Protein AF-A0A7S2XVC6-F1 (afdb_monomer)

Foldseek 3Di:
DVVCVPPDPDDDDDDDDPDPDPDVQQDWDADPNDTDRDGDDDDDCVVPVPVVVVCVVVVPDDDDDDPKDKDAPPNNPAIAIPVGRCPPVVLVVDPVSVVVVVD

Structure (mmCIF, N/CA/C/O backbone):
data_AF-A0A7S2XVC6-F1
#
_entry.id   AF-A0A7S2XVC6-F1
#
loop_
_atom_site.group_PDB
_atom_site.id
_atom_site.type_symbol
_atom_site.label_atom_id
_atom_site.label_alt_id
_atom_site.label_comp_id
_atom_site.label_asym_id
_atom_site.label_entity_id
_atom_site.label_seq_id
_atom_site.pdbx_PDB_ins_code
_atom_site.Cartn_x
_atom_site.Cartn_y
_atom_site.Cartn_z
_atom_site.occupancy
_atom_site.B_iso_or_equiv
_atom_site.auth_seq_id
_atom_site.auth_comp_id
_atom_site.auth_asym_id
_atom_site.auth_atom_id
_atom_site.pdbx_PDB_model_num
ATOM 1 N N . TRP A 1 1 ? -10.426 3.515 19.518 1.00 85.44 1 TRP A N 1
ATOM 2 C CA . TRP A 1 1 ? -9.966 2.177 19.942 1.00 85.44 1 TRP A CA 1
ATOM 3 C C . TRP A 1 1 ? -9.136 2.220 21.222 1.00 85.44 1 TRP A C 1
ATOM 5 O O . TRP A 1 1 ? -9.612 1.701 22.219 1.00 85.44 1 TRP A O 1
ATOM 15 N N . HIS A 1 2 ? -7.979 2.898 21.262 1.00 88.62 2 HIS A N 1
ATOM 16 C CA . HIS A 1 2 ? -7.185 3.008 22.502 1.00 88.62 2 HIS A CA 1
ATOM 17 C C . HIS A 1 2 ? -7.967 3.605 23.684 1.00 88.62 2 HIS A C 1
ATOM 19 O O . HIS A 1 2 ? -7.916 3.046 24.770 1.00 88.62 2 HIS A O 1
ATOM 25 N N . LEU A 1 3 ? -8.758 4.666 23.467 1.00 89.06 3 LEU A N 1
ATOM 26 C CA . LEU A 1 3 ? -9.615 5.245 24.516 1.00 89.06 3 LEU A CA 1
ATOM 27 C C . LEU A 1 3 ? -10.646 4.251 25.066 1.00 89.06 3 LEU A C 1
ATOM 29 O O . LEU A 1 3 ? -10.851 4.198 26.267 1.00 89.06 3 LEU A O 1
ATOM 33 N N . ALA A 1 4 ? -11.233 3.415 24.204 1.00 87.00 4 ALA A N 1
ATOM 34 C CA . ALA A 1 4 ? -12.178 2.380 24.626 1.00 87.00 4 ALA A CA 1
ATOM 35 C C . ALA A 1 4 ? -11.505 1.256 25.439 1.00 87.00 4 ALA A C 1
ATOM 37 O O . ALA A 1 4 ? -12.183 0.506 26.131 1.00 87.00 4 ALA A O 1
ATOM 38 N N . ARG A 1 5 ? -10.176 1.118 25.334 1.00 83.44 5 ARG A N 1
ATOM 39 C CA . ARG A 1 5 ? -9.376 0.100 26.030 1.00 83.44 5 ARG A CA 1
ATOM 40 C C . ARG A 1 5 ? -8.611 0.636 27.236 1.00 83.44 5 ARG A C 1
ATOM 42 O O . ARG A 1 5 ? -8.092 -0.160 28.015 1.00 83.44 5 ARG A O 1
ATOM 49 N N . ALA A 1 6 ? -8.500 1.952 27.386 1.00 80.81 6 ALA A N 1
ATOM 50 C CA . ALA A 1 6 ? -7.888 2.564 28.550 1.00 80.81 6 ALA A CA 1
ATOM 51 C C . ALA A 1 6 ? -8.813 2.305 29.747 1.00 80.81 6 ALA A C 1
ATOM 53 O O . ALA A 1 6 ? -9.844 2.951 29.878 1.00 80.81 6 ALA A O 1
ATOM 54 N N . GLY A 1 7 ? -8.474 1.316 30.580 1.00 64.06 7 GLY A N 1
ATOM 55 C CA . GLY A 1 7 ? -9.278 0.831 31.714 1.00 64.06 7 GLY A C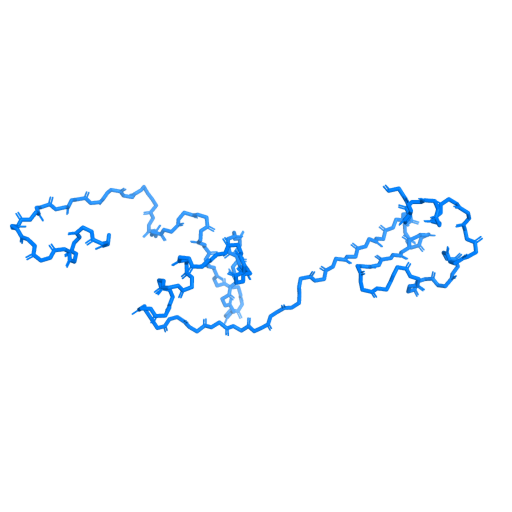A 1
ATOM 56 C C . GLY A 1 7 ? -9.414 1.805 32.894 1.00 64.06 7 GLY A C 1
ATOM 57 O O . GLY A 1 7 ? -9.327 1.375 34.041 1.00 64.06 7 GLY A O 1
ATOM 58 N N . GLY A 1 8 ? -9.555 3.103 32.619 1.00 72.88 8 GLY A N 1
ATOM 59 C CA . GL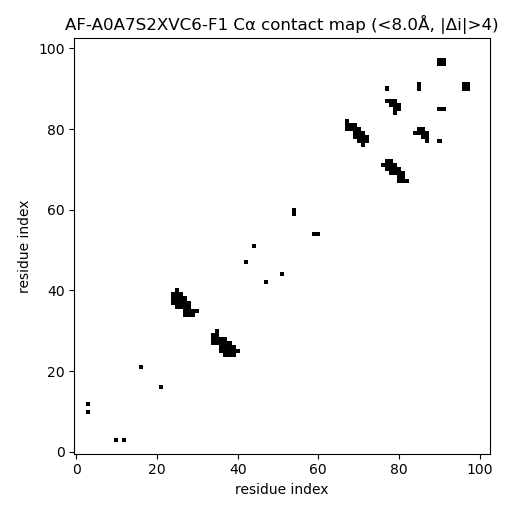Y A 1 8 ? -9.931 4.130 33.589 1.00 72.88 8 GLY A CA 1
ATOM 60 C C . GLY A 1 8 ? -11.446 4.180 33.818 1.00 72.88 8 GLY A C 1
ATOM 61 O O . GLY A 1 8 ? -12.152 3.206 33.562 1.00 72.88 8 GLY A O 1
ATOM 62 N N . GLU A 1 9 ? -11.936 5.318 34.323 1.00 74.62 9 GLU A N 1
ATOM 63 C CA . GLU A 1 9 ? -13.370 5.590 34.512 1.00 74.62 9 GLU A CA 1
ATOM 64 C C . GLU A 1 9 ? -14.195 5.228 33.263 1.00 74.62 9 GLU A C 1
ATOM 66 O O . GLU A 1 9 ? -13.691 5.264 32.141 1.00 74.62 9 GLU A O 1
ATOM 71 N N . GLN A 1 10 ? -15.468 4.865 33.445 1.00 74.81 10 GLN A N 1
ATOM 72 C CA . GLN A 1 10 ? -16.349 4.527 32.325 1.00 74.81 10 GLN A CA 1
ATOM 73 C C . GLN A 1 10 ? -16.557 5.758 31.430 1.00 74.81 10 GLN A C 1
ATOM 75 O O . GLN A 1 10 ? -17.313 6.663 31.772 1.00 74.81 10 GLN A O 1
ATOM 80 N N . ILE A 1 11 ? -15.876 5.785 30.283 1.00 85.31 11 ILE A N 1
ATOM 81 C CA . ILE A 1 11 ? -16.036 6.819 29.259 1.00 85.31 11 ILE A CA 1
ATOM 82 C C . ILE A 1 11 ? -17.075 6.333 28.251 1.00 85.31 11 ILE A C 1
ATOM 84 O O . ILE A 1 11 ? -16.899 5.296 27.610 1.00 85.31 11 ILE A O 1
ATOM 88 N N . GLU A 1 12 ? -18.141 7.108 28.075 1.00 89.12 12 GLU A N 1
ATOM 89 C CA . GLU A 1 12 ? -19.070 6.911 26.968 1.00 89.12 12 GLU A CA 1
ATOM 90 C C . GLU A 1 12 ? -18.441 7.432 25.667 1.00 89.12 12 GLU A C 1
ATOM 92 O O . GLU A 1 12 ? -18.024 8.588 25.574 1.00 89.12 12 GLU A O 1
ATOM 97 N N . LEU A 1 13 ? -18.349 6.569 24.654 1.00 91.81 13 LEU A N 1
ATOM 98 C CA . LEU A 1 13 ? -17.777 6.893 23.349 1.00 91.81 13 LEU A CA 1
ATOM 99 C C . LEU A 1 13 ? -18.819 6.646 22.265 1.00 91.81 13 LEU A C 1
ATOM 101 O O . LEU A 1 13 ? -19.291 5.525 22.100 1.00 91.81 13 LEU A O 1
ATOM 105 N N . THR A 1 14 ? -19.119 7.679 21.482 1.00 94.94 14 THR A N 1
ATOM 106 C CA . THR A 1 14 ? -19.935 7.552 20.271 1.00 94.94 14 THR A CA 1
ATOM 107 C C . THR A 1 14 ? -19.075 7.863 19.053 1.00 94.94 14 THR A C 1
ATOM 109 O O . THR A 1 14 ? -18.406 8.896 19.011 1.00 94.94 14 THR A O 1
ATOM 112 N N . VAL A 1 15 ? -19.080 6.970 18.062 1.00 94.31 15 VAL A N 1
ATOM 113 C CA . VAL A 1 15 ? -18.395 7.157 16.776 1.00 94.31 15 VAL A CA 1
ATOM 114 C C . VAL A 1 15 ? -19.455 7.335 15.698 1.00 94.31 15 VAL A C 1
ATOM 116 O O . VAL A 1 15 ? -20.352 6.505 15.578 1.00 94.31 15 VAL A O 1
ATOM 119 N N . TYR A 1 16 ? -19.338 8.405 14.917 1.00 96.94 16 TYR A N 1
ATOM 120 C CA . TYR A 1 16 ? -20.199 8.669 13.770 1.00 96.94 16 TYR A CA 1
ATOM 121 C C . TYR A 1 16 ? -19.399 8.441 12.490 1.00 96.94 16 TYR A C 1
ATOM 123 O O . TYR A 1 16 ? -18.328 9.021 12.322 1.00 96.94 16 TYR A O 1
ATOM 131 N N . GLU A 1 17 ? -19.929 7.611 11.600 1.00 97.12 17 GLU A N 1
ATOM 132 C CA . GLU A 1 17 ? -19.389 7.351 10.266 1.00 97.12 17 GLU A CA 1
ATOM 133 C C . GLU A 1 17 ? -20.502 7.616 9.249 1.00 97.12 17 GLU A C 1
ATOM 135 O O . GLU A 1 17 ? -21.664 7.288 9.492 1.00 97.12 17 GLU A O 1
ATOM 140 N N . GLN A 1 18 ? -20.161 8.271 8.141 1.00 97.62 18 GLN A N 1
ATOM 141 C CA . GLN A 1 18 ? -21.125 8.607 7.096 1.00 97.62 18 GLN A CA 1
ATOM 142 C C . GLN A 1 18 ? -21.392 7.410 6.180 1.00 97.62 18 GLN A C 1
ATOM 144 O O . GLN A 1 18 ? -22.502 7.262 5.669 1.00 97.62 18 GLN A O 1
ATOM 149 N N . ARG A 1 19 ? -20.362 6.601 5.918 1.00 95.00 19 ARG A N 1
ATOM 150 C CA . ARG A 1 19 ? -20.446 5.429 5.043 1.00 95.00 19 ARG A CA 1
ATOM 151 C C . ARG A 1 19 ? -20.977 4.209 5.793 1.00 95.00 19 ARG A C 1
ATOM 153 O O . ARG A 1 19 ? -21.008 4.163 7.016 1.00 95.00 19 ARG A O 1
ATOM 160 N N . GLU A 1 20 ? -21.346 3.180 5.039 1.00 94.25 20 GLU A N 1
ATOM 161 C CA . GLU A 1 20 ? -21.779 1.894 5.604 1.00 94.25 20 GLU A CA 1
ATOM 162 C C . GLU A 1 20 ? -20.626 1.112 6.257 1.00 94.25 20 GLU A C 1
ATOM 164 O O . GLU A 1 20 ? -20.850 0.238 7.090 1.00 94.25 20 GLU A O 1
ATOM 169 N N . THR A 1 21 ? -19.381 1.442 5.902 1.00 92.25 21 THR A N 1
ATOM 170 C CA . THR A 1 21 ? -18.171 0.770 6.381 1.00 92.25 21 THR A CA 1
ATOM 171 C C . THR A 1 21 ? -17.189 1.773 6.974 1.00 92.25 21 THR A C 1
ATOM 173 O O . THR A 1 21 ? -16.912 2.809 6.364 1.00 92.25 21 THR A O 1
ATOM 176 N N . ALA A 1 22 ? -16.589 1.428 8.112 1.00 93.44 22 ALA A N 1
ATOM 177 C CA . ALA A 1 22 ? -15.452 2.166 8.654 1.00 93.44 22 ALA A CA 1
ATOM 178 C C . ALA A 1 22 ? -14.188 1.953 7.797 1.00 93.44 22 ALA A C 1
ATOM 180 O O . ALA A 1 22 ? -14.058 0.937 7.121 1.00 93.44 22 ALA A O 1
ATOM 181 N N . GLY A 1 23 ? -13.238 2.892 7.861 1.00 93.12 23 GLY A N 1
ATOM 182 C CA . GLY A 1 23 ? -11.897 2.744 7.263 1.00 93.12 23 GLY A CA 1
ATOM 183 C C . GLY A 1 23 ? -11.507 3.846 6.274 1.00 93.12 23 GLY A C 1
ATOM 184 O O . GLY A 1 23 ? -10.324 4.158 6.129 1.00 93.12 23 GLY A O 1
ATOM 185 N N . GLY A 1 24 ? -12.480 4.511 5.646 1.00 94.69 24 GLY A N 1
ATOM 186 C CA . GLY A 1 24 ? -12.225 5.638 4.746 1.00 94.69 24 GLY A CA 1
ATOM 187 C C . GLY A 1 24 ? -11.423 5.235 3.503 1.00 94.69 24 GLY A C 1
ATOM 188 O O . GLY A 1 24 ? -11.986 4.677 2.565 1.00 94.69 24 GLY A O 1
ATOM 189 N N . HIS A 1 25 ? -10.129 5.572 3.470 1.00 95.62 25 HIS A N 1
ATOM 190 C CA . HIS A 1 25 ? -9.217 5.207 2.375 1.00 95.62 25 HIS A CA 1
ATOM 191 C C . HIS A 1 25 ? -8.630 3.791 2.528 1.00 95.62 25 HIS A C 1
ATOM 193 O O . HIS A 1 25 ? -8.170 3.216 1.546 1.00 95.62 25 HIS A O 1
ATOM 199 N N . ALA A 1 26 ? -8.667 3.205 3.729 1.00 95.06 26 ALA A N 1
ATOM 200 C CA . ALA A 1 26 ? -8.461 1.769 3.897 1.00 95.06 26 ALA A CA 1
ATOM 201 C C . ALA A 1 26 ? -9.747 1.064 3.451 1.00 95.06 26 ALA A C 1
ATOM 203 O O . ALA A 1 26 ? -10.743 1.068 4.177 1.00 95.06 26 ALA A O 1
ATOM 204 N N . HIS A 1 27 ? -9.752 0.573 2.212 1.00 95.00 27 HIS A N 1
ATOM 205 C CA . HIS A 1 27 ? -10.947 0.061 1.556 1.00 95.00 27 HIS A CA 1
ATOM 206 C C . HIS A 1 27 ? -10.607 -1.132 0.667 1.00 95.00 27 HIS A C 1
ATOM 208 O O . HIS A 1 27 ? -9.825 -0.997 -0.277 1.00 95.00 27 HIS A O 1
ATOM 214 N N . THR A 1 28 ? -11.246 -2.257 0.974 1.00 95.12 28 THR A N 1
ATOM 215 C CA . THR A 1 28 ? -11.168 -3.517 0.234 1.00 95.12 28 THR A CA 1
ATOM 216 C C . THR A 1 28 ? -12.540 -3.802 -0.365 1.00 95.12 28 THR A C 1
ATOM 218 O O . THR A 1 28 ? -13.551 -3.702 0.335 1.00 95.12 28 THR A O 1
ATOM 221 N N . MET A 1 29 ? -12.590 -4.158 -1.646 1.00 94.56 29 MET A N 1
ATOM 222 C CA . MET A 1 29 ? -13.817 -4.549 -2.343 1.00 94.56 29 MET A CA 1
ATOM 223 C C . MET A 1 29 ? -13.672 -5.927 -2.987 1.00 94.56 29 MET A C 1
ATOM 225 O O . MET A 1 29 ? -12.579 -6.322 -3.371 1.00 94.56 29 MET A O 1
ATOM 229 N N . GLU A 1 30 ? -14.778 -6.646 -3.142 1.00 96.88 30 GLU A N 1
ATOM 230 C CA . GLU A 1 30 ? -14.800 -7.939 -3.831 1.00 96.88 30 GLU A CA 1
ATOM 231 C C . GLU A 1 30 ? -14.911 -7.746 -5.349 1.00 96.88 30 GLU A C 1
ATOM 233 O O . GLU A 1 30 ? -15.855 -7.114 -5.836 1.00 96.88 30 GLU A O 1
ATOM 238 N N . VAL A 1 31 ? -13.969 -8.312 -6.102 1.00 97.19 31 VAL A N 1
ATOM 239 C CA . VAL A 1 31 ? -13.965 -8.342 -7.572 1.00 97.19 31 VAL A CA 1
ATOM 240 C C . VAL A 1 31 ? -13.805 -9.788 -8.015 1.00 97.19 31 VAL A C 1
ATOM 242 O O . VAL A 1 31 ? -12.785 -10.409 -7.742 1.00 97.19 31 VAL A O 1
ATOM 245 N N . ASP A 1 32 ? -14.826 -10.341 -8.671 1.00 97.38 32 ASP A N 1
ATOM 246 C CA . ASP A 1 32 ? -14.848 -11.738 -9.131 1.00 97.38 32 ASP A CA 1
ATOM 247 C C . ASP A 1 32 ? -14.498 -12.773 -8.031 1.00 97.38 32 ASP A C 1
ATOM 249 O O . ASP A 1 32 ? -13.927 -13.828 -8.304 1.00 97.38 32 ASP A O 1
ATOM 253 N N . GLY A 1 33 ? -14.866 -12.478 -6.776 1.00 97.38 33 GLY A N 1
ATOM 254 C CA . GLY A 1 33 ? -14.586 -13.318 -5.603 1.00 97.38 33 GLY A CA 1
ATOM 255 C C . GLY A 1 33 ? -13.179 -13.155 -5.020 1.00 97.38 33 GLY A C 1
ATOM 256 O O . GLY A 1 33 ? -12.736 -14.014 -4.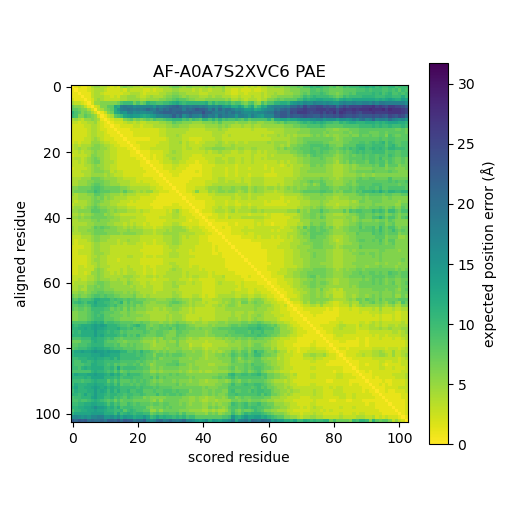254 1.00 97.38 33 GLY A O 1
ATOM 257 N N . VAL A 1 34 ? -12.462 -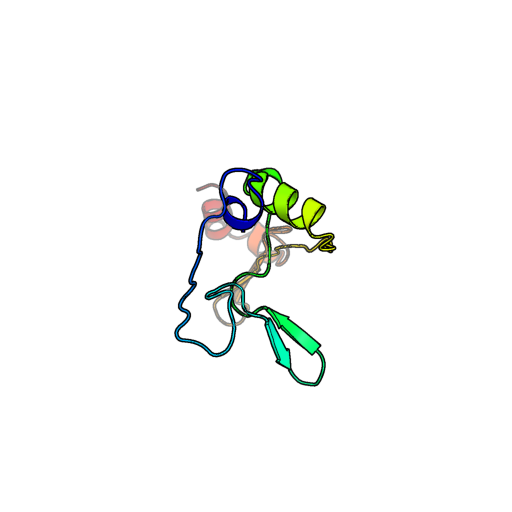12.103 -5.422 1.00 96.81 34 VAL A N 1
ATOM 258 C CA . VAL A 1 34 ? -11.149 -11.734 -4.898 1.00 96.81 34 VAL A CA 1
ATOM 259 C C . VAL A 1 34 ? -11.262 -10.418 -4.121 1.00 96.81 34 VAL A C 1
ATOM 261 O O . VAL A 1 34 ? -11.739 -9.427 -4.683 1.00 96.81 34 VAL A O 1
ATOM 264 N N . PRO A 1 35 ? -10.770 -10.353 -2.871 1.00 95.38 35 PRO A N 1
ATOM 265 C CA . PRO A 1 35 ? -10.662 -9.096 -2.146 1.00 95.38 35 PRO A CA 1
ATOM 266 C C . PRO A 1 35 ? -9.549 -8.229 -2.753 1.00 95.38 35 PRO A C 1
ATOM 268 O O . PRO A 1 35 ? -8.395 -8.647 -2.846 1.00 95.38 35 PRO A O 1
ATOM 271 N N . VAL A 1 36 ? -9.897 -7.013 -3.171 1.00 95.88 36 VAL A N 1
ATOM 272 C CA . VAL A 1 36 ? -9.001 -6.048 -3.818 1.00 95.88 36 VAL A CA 1
ATOM 273 C C . VAL A 1 36 ? -8.984 -4.743 -3.032 1.00 95.88 36 VAL A C 1
ATOM 275 O O . VAL A 1 36 ? -10.010 -4.075 -2.892 1.00 95.88 36 VAL A O 1
ATOM 278 N N . ASP A 1 37 ? -7.802 -4.347 -2.568 1.00 95.56 37 ASP A N 1
ATOM 279 C CA . ASP A 1 37 ? -7.588 -3.049 -1.932 1.00 95.56 37 ASP A CA 1
ATOM 280 C C . ASP A 1 37 ? -7.523 -1.930 -2.980 1.00 95.56 37 ASP A C 1
ATOM 282 O O . ASP A 1 37 ? -6.727 -1.982 -3.918 1.00 95.56 37 ASP A O 1
ATOM 286 N N . THR A 1 38 ? -8.340 -0.885 -2.820 1.00 94.75 38 THR A N 1
ATOM 287 C CA . THR 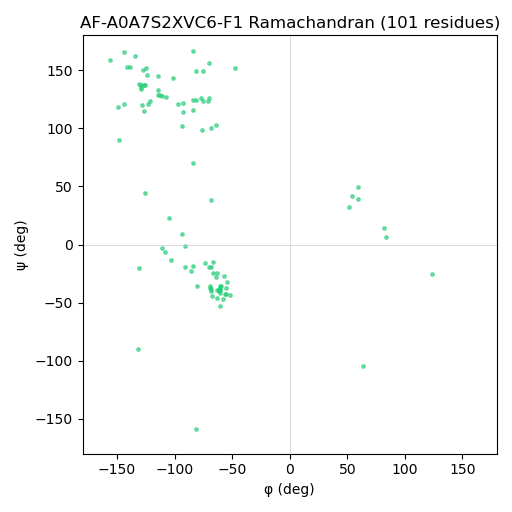A 1 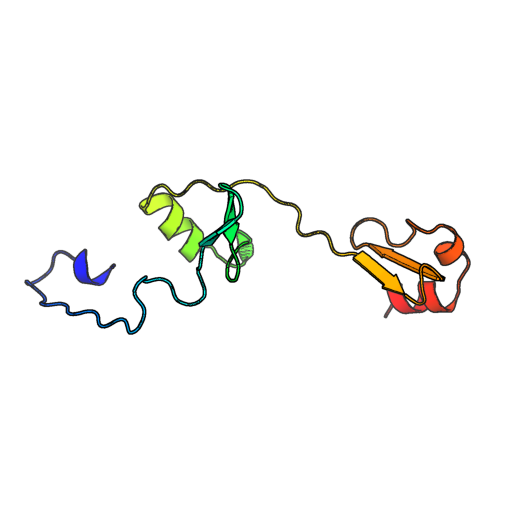38 ? -8.442 0.222 -3.797 1.00 94.75 38 THR A CA 1
ATOM 288 C C . THR A 1 38 ? -7.889 1.553 -3.298 1.00 94.75 38 THR A C 1
ATOM 290 O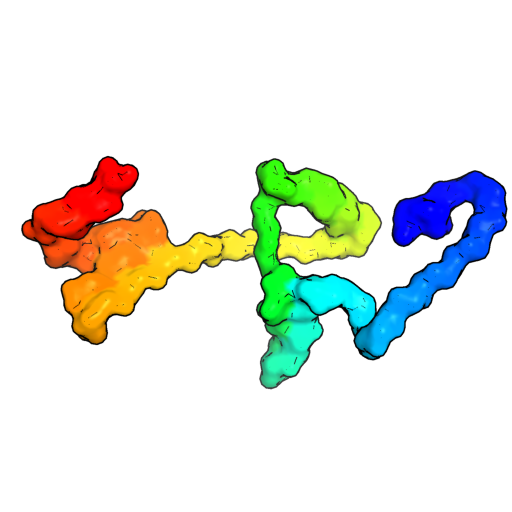 O . THR A 1 38 ? -7.940 2.553 -4.014 1.00 94.75 38 THR A O 1
ATOM 293 N N . GLY A 1 39 ? -7.435 1.613 -2.049 1.00 92.81 39 GLY A N 1
ATOM 294 C CA . GLY A 1 39 ? -6.865 2.824 -1.465 1.00 92.81 39 GLY A CA 1
ATOM 295 C C . GLY A 1 39 ? -5.550 2.521 -0.771 1.00 92.81 39 GLY A C 1
ATOM 296 O O . GLY A 1 39 ? -4.488 2.565 -1.386 1.00 92.81 39 GLY A O 1
ATOM 297 N N . PHE A 1 40 ? -5.617 2.192 0.514 1.00 93.19 40 PHE A N 1
ATOM 298 C CA . PHE A 1 40 ? -4.446 1.739 1.252 1.00 93.19 40 PHE A CA 1
ATOM 299 C C . PHE A 1 40 ? -4.222 0.236 1.053 1.00 93.19 40 PHE A C 1
ATOM 301 O O . PHE A 1 40 ? -5.052 -0.553 1.486 1.00 93.19 40 PHE A O 1
ATOM 308 N N . MET A 1 41 ? -3.103 -0.136 0.427 1.00 94.31 41 MET A N 1
ATOM 309 C CA . MET A 1 41 ? -2.802 -1.529 0.051 1.00 94.31 41 MET A CA 1
ATOM 310 C C . MET A 1 41 ? -1.402 -2.011 0.463 1.00 94.31 41 MET A C 1
ATOM 312 O O . MET A 1 41 ? -1.155 -3.208 0.546 1.00 94.31 41 MET A O 1
ATOM 316 N N . VAL A 1 42 ? -0.458 -1.098 0.717 1.00 94.06 42 VAL A N 1
ATOM 317 C CA . VAL A 1 42 ? 0.930 -1.449 1.052 1.00 94.06 42 VAL A CA 1
ATOM 318 C C . VAL A 1 42 ? 1.505 -0.529 2.117 1.00 94.06 42 VAL A C 1
ATOM 320 O O . VAL A 1 42 ? 1.134 0.638 2.230 1.00 94.06 42 VAL A O 1
ATOM 323 N N . TYR A 1 43 ? 2.464 -1.054 2.874 1.00 94.00 43 TYR A N 1
ATOM 324 C CA . TYR A 1 43 ? 3.244 -0.307 3.852 1.00 94.00 43 TYR A CA 1
ATOM 325 C C . TYR A 1 43 ? 4.687 -0.806 3.882 1.00 94.00 43 TYR A C 1
ATOM 327 O O . TYR A 1 43 ? 4.995 -1.882 3.375 1.00 94.00 43 TYR A O 1
ATOM 335 N N . ASN A 1 44 ? 5.574 -0.026 4.499 1.00 93.06 44 ASN A N 1
ATOM 336 C CA . ASN A 1 44 ? 6.950 -0.441 4.763 1.00 93.06 44 ASN A CA 1
ATOM 337 C C . ASN A 1 44 ? 7.275 -0.335 6.267 1.00 93.06 44 ASN A C 1
ATOM 339 O O . ASN A 1 44 ? 6.758 0.567 6.932 1.00 93.06 44 ASN A O 1
ATOM 343 N N . PRO A 1 45 ? 8.114 -1.227 6.822 1.00 91.31 45 PRO A N 1
ATOM 344 C CA . PRO A 1 45 ? 8.400 -1.226 8.255 1.00 91.31 45 PRO A CA 1
ATOM 345 C C . PRO A 1 45 ? 9.017 0.067 8.789 1.00 91.31 45 PRO A C 1
ATOM 347 O O . PRO A 1 45 ? 8.681 0.492 9.893 1.00 91.31 45 PRO A O 1
ATOM 350 N N . ASP A 1 46 ? 9.863 0.718 7.989 1.00 93.44 46 ASP A N 1
ATOM 351 C CA . ASP A 1 46 ? 10.602 1.911 8.409 1.00 93.44 46 ASP A CA 1
ATOM 352 C C . ASP A 1 46 ? 9.683 3.128 8.591 1.00 93.44 46 ASP A C 1
ATOM 354 O O . ASP A 1 46 ? 9.853 3.918 9.518 1.00 93.44 46 ASP A O 1
ATOM 358 N N . SER A 1 47 ? 8.672 3.265 7.731 1.00 95.88 47 SER A N 1
ATOM 359 C CA . SER A 1 47 ? 7.744 4.402 7.736 1.00 95.88 47 SER A CA 1
ATOM 360 C C . SER A 1 47 ? 6.504 4.159 8.601 1.00 95.88 47 SER A C 1
ATOM 362 O O . SER A 1 47 ? 5.841 5.121 8.987 1.00 95.88 47 SER A O 1
ATOM 364 N N . TYR A 1 48 ? 6.172 2.900 8.922 1.00 96.19 48 TYR A N 1
ATOM 365 C CA . TYR A 1 48 ? 4.908 2.531 9.582 1.00 96.19 48 TYR A CA 1
ATOM 366 C C . TYR A 1 48 ? 5.057 1.710 10.883 1.00 96.19 48 TYR A C 1
ATOM 368 O O . TYR A 1 48 ? 4.274 0.780 11.108 1.00 96.19 48 TYR A O 1
ATOM 376 N N . PRO A 1 49 ? 5.973 2.055 11.811 1.00 95.75 49 PRO A N 1
ATOM 377 C CA . PRO A 1 49 ? 6.205 1.247 13.012 1.00 95.75 49 PRO A CA 1
ATOM 378 C C . PRO A 1 49 ? 4.964 1.131 13.915 1.00 95.75 49 PRO A C 1
ATOM 380 O O . PRO A 1 49 ? 4.663 0.055 14.431 1.00 95.75 49 PRO A O 1
ATOM 383 N N . ASN A 1 50 ? 4.189 2.212 14.067 1.00 96.31 50 ASN A N 1
ATOM 384 C CA . ASN A 1 50 ? 2.972 2.203 14.889 1.00 96.31 50 ASN A CA 1
ATOM 385 C C . ASN A 1 50 ? 1.859 1.345 14.276 1.00 96.31 50 ASN A C 1
ATOM 387 O O . ASN A 1 50 ? 1.142 0.652 14.994 1.00 96.31 50 ASN A O 1
ATOM 391 N N . MET A 1 51 ? 1.721 1.375 12.949 1.00 95.12 51 MET A N 1
ATOM 392 C CA . MET A 1 51 ? 0.704 0.588 12.255 1.00 95.12 51 MET A CA 1
ATOM 393 C C . MET A 1 51 ? 1.021 -0.907 12.336 1.00 95.12 51 MET A C 1
ATOM 395 O O . MET A 1 51 ? 0.126 -1.701 12.600 1.00 95.12 51 MET A O 1
ATOM 399 N N . MET A 1 52 ? 2.296 -1.287 12.213 1.00 95.44 52 MET A N 1
ATOM 400 C CA . MET A 1 52 ? 2.729 -2.666 12.457 1.00 95.44 52 MET A CA 1
ATOM 401 C C . MET A 1 52 ? 2.462 -3.110 13.896 1.00 95.44 52 MET A C 1
ATOM 403 O O . MET A 1 52 ? 2.055 -4.248 14.122 1.00 95.44 52 MET A O 1
ATOM 407 N N . GLY A 1 53 ? 2.666 -2.217 14.870 1.00 95.19 53 GLY A N 1
ATOM 408 C CA . GLY A 1 53 ? 2.296 -2.463 16.264 1.00 95.19 53 GLY A CA 1
ATOM 409 C C . GLY A 1 53 ? 0.804 -2.763 16.415 1.00 95.19 53 GLY A C 1
ATOM 410 O O . GLY A 1 53 ? 0.445 -3.759 17.042 1.00 95.19 53 GLY A O 1
ATOM 411 N N . LEU A 1 54 ? -0.049 -1.957 15.774 1.00 94.62 54 LEU A N 1
ATOM 412 C CA . LEU A 1 54 ? -1.491 -2.193 15.732 1.00 94.62 54 LEU A CA 1
ATOM 413 C C . LEU A 1 54 ? -1.813 -3.539 15.076 1.00 94.62 54 LEU A C 1
ATOM 415 O O . LEU A 1 54 ? -2.491 -4.344 15.701 1.00 94.62 54 LEU A O 1
ATOM 419 N N . PHE A 1 55 ? -1.302 -3.815 13.872 1.00 95.31 55 PHE A N 1
ATOM 420 C CA . PHE A 1 55 ? -1.542 -5.074 13.154 1.00 95.31 55 PHE A CA 1
ATOM 421 C C . PHE A 1 55 ? -1.149 -6.292 13.978 1.00 95.31 55 PHE A C 1
ATOM 423 O O . PHE A 1 55 ? -1.927 -7.237 14.072 1.00 95.31 55 PHE A O 1
ATOM 430 N N . LYS A 1 56 ? -0.006 -6.241 14.665 1.00 95.06 56 LYS A N 1
ATOM 431 C CA . LYS A 1 56 ? 0.401 -7.294 15.597 1.00 95.06 56 LYS A CA 1
ATOM 432 C C . LYS A 1 56 ? -0.603 -7.473 16.735 1.00 95.06 56 LYS A C 1
ATOM 434 O O . LYS A 1 56 ? -0.894 -8.601 17.118 1.00 95.06 56 LYS A O 1
ATOM 439 N N . GLU A 1 57 ? -1.122 -6.382 17.288 1.00 95.00 57 GLU A N 1
ATOM 440 C CA . GLU A 1 57 ? -2.083 -6.432 18.389 1.00 95.00 57 GLU A CA 1
ATOM 441 C C . GLU A 1 57 ? -3.450 -6.982 17.960 1.00 95.00 57 GLU A C 1
ATOM 443 O O . GLU A 1 57 ? -4.078 -7.718 18.720 1.00 95.00 57 GLU A O 1
ATOM 448 N N . ILE A 1 58 ? -3.893 -6.676 16.738 1.00 94.00 58 ILE A N 1
ATOM 449 C CA . ILE A 1 58 ? -5.148 -7.191 16.171 1.00 94.00 58 ILE A CA 1
ATOM 450 C C . ILE A 1 58 ? -4.965 -8.4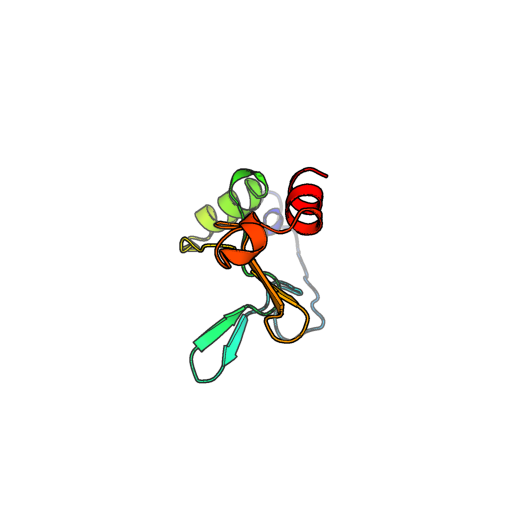62 15.327 1.00 94.00 58 ILE A C 1
ATOM 452 O O . ILE A 1 58 ? -5.918 -8.912 14.703 1.00 94.00 58 ILE A O 1
ATOM 456 N N . SER A 1 59 ? -3.770 -9.065 15.352 1.00 96.06 59 SER A N 1
ATOM 457 C CA . SER A 1 59 ? -3.418 -10.300 14.631 1.00 96.06 59 SER A CA 1
ATOM 458 C C . SER A 1 59 ? -3.699 -10.248 13.122 1.00 96.06 59 SER A C 1
ATOM 460 O O . SER A 1 59 ? -4.188 -11.212 12.542 1.00 96.06 59 SER A O 1
ATOM 462 N N . VAL A 1 60 ? -3.393 -9.115 12.487 1.00 94.88 60 VAL A N 1
ATOM 463 C CA . VAL A 1 60 ? -3.449 -8.963 11.027 1.00 94.88 60 VAL A CA 1
ATOM 464 C C . VAL A 1 60 ? -2.180 -9.543 10.413 1.00 94.88 60 VAL A C 1
ATOM 466 O O . VAL A 1 60 ? -1.067 -9.153 10.774 1.00 94.88 60 VAL A O 1
ATOM 469 N N . GLU A 1 61 ? -2.362 -10.476 9.482 1.00 93.25 61 GLU A N 1
ATOM 470 C CA . GLU A 1 61 ? -1.284 -11.059 8.688 1.00 93.25 61 GLU A CA 1
ATOM 471 C C . GLU A 1 61 ? -0.919 -10.143 7.514 1.00 93.25 61 GLU A C 1
ATOM 473 O O . GLU A 1 61 ? -1.753 -9.412 6.983 1.00 93.25 61 GLU A O 1
ATOM 478 N N . SER A 1 62 ? 0.352 -10.176 7.119 1.00 92.12 62 SER A N 1
ATOM 479 C CA . SER A 1 62 ? 0.881 -9.393 6.005 1.00 92.12 62 SER A CA 1
ATOM 480 C C . SER A 1 62 ? 1.678 -10.288 5.076 1.00 92.12 62 SER A C 1
ATOM 482 O O . SER A 1 62 ? 2.501 -11.079 5.545 1.00 92.12 62 SER A O 1
ATOM 484 N N . GLU A 1 63 ? 1.508 -10.101 3.774 1.00 92.00 63 GLU A N 1
ATOM 485 C CA . GLU A 1 63 ? 2.302 -10.781 2.758 1.00 92.00 63 GLU A CA 1
ATOM 486 C C . GLU A 1 63 ? 3.388 -9.862 2.194 1.00 92.00 63 GLU A C 1
ATOM 488 O O . GLU A 1 63 ? 3.191 -8.658 2.013 1.00 92.00 63 GLU A O 1
ATOM 493 N N . ASN A 1 64 ? 4.557 -10.437 1.902 1.00 92.94 64 ASN A N 1
ATOM 494 C CA . ASN A 1 64 ? 5.619 -9.699 1.229 1.00 92.94 64 ASN A CA 1
ATOM 495 C C . ASN A 1 64 ? 5.213 -9.425 -0.220 1.00 92.94 64 ASN A C 1
ATOM 497 O O . ASN A 1 64 ? 4.939 -10.354 -0.977 1.00 92.94 64 ASN A O 1
ATOM 501 N N . THR A 1 65 ? 5.262 -8.158 -0.619 1.00 90.81 65 THR A N 1
ATOM 502 C CA . THR A 1 65 ? 4.992 -7.724 -1.991 1.00 90.81 65 THR A CA 1
ATOM 503 C C . THR A 1 65 ? 6.127 -6.854 -2.520 1.00 90.81 65 THR A C 1
ATOM 505 O O . THR A 1 65 ? 6.815 -6.177 -1.753 1.00 90.81 65 THR A O 1
ATOM 508 N N . ASN A 1 66 ? 6.343 -6.888 -3.837 1.00 88.31 66 ASN A N 1
ATOM 509 C CA . ASN A 1 66 ? 7.284 -6.000 -4.510 1.00 88.31 66 ASN A CA 1
ATOM 510 C C . ASN A 1 66 ? 6.523 -4.809 -5.098 1.00 88.31 66 ASN A C 1
ATOM 512 O O . ASN A 1 66 ? 5.664 -4.977 -5.962 1.00 88.31 66 ASN A O 1
ATOM 516 N N . MET A 1 67 ? 6.892 -3.607 -4.667 1.00 86.56 67 MET A N 1
ATOM 517 C CA . MET A 1 67 ? 6.425 -2.359 -5.262 1.00 86.56 67 MET A CA 1
ATOM 518 C C . MET A 1 67 ? 7.284 -2.002 -6.474 1.00 86.56 67 MET A C 1
ATOM 520 O O . MET A 1 67 ? 8.074 -1.058 -6.437 1.00 86.56 67 MET A O 1
ATOM 524 N N . SER A 1 68 ? 7.139 -2.777 -7.548 1.00 90.75 68 SER A N 1
ATOM 525 C CA . SER A 1 68 ? 7.841 -2.504 -8.797 1.00 90.75 68 SER A CA 1
ATOM 526 C C . SER A 1 68 ? 7.209 -1.328 -9.541 1.00 90.75 68 SER A C 1
ATOM 528 O O . SER A 1 68 ? 6.006 -1.068 -9.471 1.00 90.75 68 SER A O 1
ATOM 530 N N . PHE A 1 69 ? 8.042 -0.599 -10.276 1.00 93.19 69 PHE A N 1
ATOM 531 C CA . PHE A 1 69 ? 7.612 0.503 -11.125 1.00 93.19 69 PHE A CA 1
ATOM 532 C C . PHE A 1 69 ? 8.184 0.318 -12.524 1.00 93.19 69 PHE A C 1
ATOM 534 O O . PHE A 1 69 ? 9.358 -0.020 -12.677 1.00 93.19 69 PHE A O 1
ATOM 541 N N . SER A 1 70 ? 7.367 0.564 -13.546 1.00 95.25 70 SER A N 1
ATOM 542 C CA . SER A 1 70 ? 7.798 0.520 -14.940 1.00 95.25 70 SER A CA 1
ATOM 543 C C . SER A 1 70 ? 7.200 1.664 -15.745 1.00 95.25 70 SER A C 1
ATOM 545 O O . SER A 1 70 ? 6.136 2.197 -15.429 1.00 95.25 70 SER A O 1
ATOM 547 N N . VAL A 1 71 ? 7.917 2.046 -16.795 1.00 95.75 71 VAL A N 1
ATOM 548 C CA . VAL A 1 71 ? 7.544 3.104 -17.727 1.00 95.75 71 VAL A CA 1
ATOM 549 C C . VAL A 1 71 ? 7.651 2.552 -19.138 1.00 95.75 71 VAL A C 1
ATOM 551 O O . VAL A 1 71 ? 8.668 1.958 -19.487 1.00 95.75 71 VAL A O 1
ATOM 554 N N . SER A 1 72 ? 6.635 2.813 -19.962 1.00 96.19 72 SER A N 1
ATOM 555 C CA . SER A 1 72 ? 6.682 2.606 -21.411 1.00 96.19 72 SER A CA 1
ATOM 556 C C . SER A 1 72 ? 6.247 3.886 -22.120 1.00 96.19 72 SER A C 1
ATOM 558 O O . SER A 1 72 ? 5.145 4.393 -21.906 1.00 96.19 72 SER A O 1
ATOM 560 N N . LEU A 1 73 ? 7.139 4.452 -22.936 1.00 94.62 73 LEU A N 1
ATOM 561 C CA . LEU A 1 73 ? 6.929 5.706 -23.660 1.00 94.62 73 LEU A CA 1
ATOM 562 C C . LEU A 1 73 ? 6.899 5.472 -25.164 1.00 94.62 73 LEU A C 1
ATOM 564 O O . LEU A 1 73 ? 7.669 4.677 -25.705 1.00 94.62 73 LEU A O 1
ATOM 568 N N . GLY A 1 74 ? 6.058 6.245 -25.855 1.00 93.50 74 GLY A N 1
ATOM 569 C CA . GLY A 1 74 ? 6.042 6.292 -27.317 1.00 93.50 74 GLY A CA 1
ATOM 570 C C . GLY A 1 74 ? 5.754 4.938 -27.965 1.00 93.50 74 GLY A C 1
ATOM 571 O O . GLY A 1 74 ? 6.378 4.610 -28.967 1.00 93.50 74 GLY A O 1
ATOM 572 N N . SER A 1 75 ? 4.839 4.151 -27.391 1.00 94.75 75 SER A N 1
ATOM 573 C CA . SER A 1 75 ? 4.500 2.797 -27.862 1.00 94.75 75 SER A CA 1
ATOM 574 C C . SER A 1 75 ? 5.701 1.835 -27.860 1.00 94.75 75 SER A C 1
ATOM 576 O O . SER A 1 75 ? 5.986 1.191 -28.867 1.00 94.75 75 SER A O 1
ATOM 578 N N . GLY A 1 76 ? 6.442 1.771 -26.747 1.00 93.25 76 GLY A N 1
ATOM 579 C CA . GLY A 1 76 ? 7.625 0.908 -26.598 1.00 93.25 76 GLY A CA 1
ATOM 580 C C . GLY A 1 76 ? 8.927 1.505 -27.148 1.00 93.25 76 GLY A C 1
ATOM 581 O O . GLY A 1 76 ? 9.974 0.852 -27.175 1.00 93.25 76 GLY A O 1
ATOM 582 N N . ALA A 1 77 ? 8.905 2.770 -27.574 1.00 93.19 77 ALA A N 1
ATOM 583 C CA . ALA A 1 77 ? 10.100 3.467 -28.032 1.00 93.19 77 ALA A CA 1
ATOM 584 C C . ALA A 1 77 ? 11.138 3.651 -26.917 1.00 93.19 77 ALA A C 1
ATOM 586 O O . ALA A 1 77 ? 12.324 3.757 -27.233 1.00 93.19 77 ALA A O 1
ATOM 587 N N . CYS A 1 78 ? 10.719 3.719 -25.650 1.00 94.81 78 CYS A N 1
ATOM 588 C CA . CYS A 1 78 ? 11.587 3.751 -24.473 1.00 94.81 78 CYS A CA 1
ATOM 589 C C . CYS A 1 78 ? 10.888 3.074 -23.288 1.00 94.81 78 CYS A C 1
ATOM 591 O O . CYS A 1 78 ? 9.844 3.552 -22.844 1.00 94.81 78 CYS A O 1
ATOM 593 N N . GLU A 1 79 ? 11.476 1.997 -22.778 1.00 97.00 79 GLU A N 1
ATOM 594 C CA . GLU A 1 79 ? 10.967 1.221 -21.652 1.00 97.00 79 GLU A CA 1
ATOM 595 C C . GLU A 1 79 ? 12.050 1.007 -20.602 1.00 97.00 79 GLU A C 1
ATOM 597 O O . GLU A 1 79 ? 13.201 0.696 -20.925 1.00 97.00 79 GLU A O 1
ATOM 602 N N . TRP A 1 80 ? 11.685 1.185 -19.339 1.00 96.25 80 TRP A N 1
ATOM 603 C CA . TRP A 1 80 ? 12.567 0.940 -18.206 1.00 96.25 80 TRP A CA 1
ATOM 604 C C . TRP A 1 80 ? 11.754 0.648 -16.950 1.00 96.25 80 TRP A C 1
ATOM 606 O O . TRP A 1 80 ? 10.579 1.002 -16.855 1.00 96.25 80 TRP A O 1
ATOM 616 N N . GLN A 1 81 ? 12.386 -0.003 -15.981 1.00 95.75 81 GLN A N 1
ATOM 617 C CA . GLN A 1 81 ? 11.789 -0.291 -14.682 1.00 95.75 81 GLN A CA 1
ATOM 618 C C . GLN A 1 81 ? 12.767 0.022 -13.551 1.00 95.75 81 GLN A C 1
ATOM 620 O O . GLN A 1 81 ? 13.974 0.109 -13.789 1.00 95.75 81 GLN A O 1
ATOM 625 N N . SER A 1 82 ? 12.249 0.153 -12.330 1.00 92.44 82 SER A N 1
ATOM 626 C CA . SER A 1 82 ? 13.032 0.441 -11.119 1.00 92.44 82 SER A CA 1
ATOM 627 C C . SER A 1 82 ? 14.205 -0.523 -10.923 1.00 92.44 82 SER A C 1
ATOM 629 O O . SER A 1 82 ? 15.319 -0.090 -10.643 1.00 92.44 82 SER A O 1
ATOM 631 N N . ASP A 1 83 ? 13.974 -1.820 -11.135 1.00 92.81 83 ASP A N 1
ATOM 632 C CA . ASP A 1 83 ? 14.939 -2.872 -10.782 1.00 92.81 83 ASP A CA 1
ATOM 633 C C . ASP A 1 83 ? 15.976 -3.120 -11.888 1.00 92.81 83 ASP A C 1
ATOM 635 O O . ASP A 1 83 ? 17.060 -3.651 -11.653 1.00 92.81 83 ASP A O 1
ATOM 639 N N . ASN A 1 84 ? 15.641 -2.752 -13.125 1.00 94.12 84 ASN A N 1
ATOM 640 C CA . ASN A 1 84 ? 16.516 -2.879 -14.283 1.00 94.12 84 ASN A CA 1
ATOM 641 C C . ASN A 1 84 ? 16.224 -1.750 -15.282 1.00 94.12 84 ASN A C 1
ATOM 643 O O . ASN A 1 84 ? 15.413 -1.932 -16.198 1.00 94.12 84 ASN A O 1
ATOM 647 N N . PRO A 1 85 ? 16.903 -0.596 -15.164 1.00 94.31 85 PRO A N 1
ATOM 648 C CA . PRO A 1 85 ? 16.682 0.522 -16.075 1.00 94.31 85 PRO A CA 1
ATOM 649 C C . PRO A 1 85 ? 17.129 0.223 -17.517 1.00 94.31 85 PRO A C 1
ATOM 651 O O . PRO A 1 85 ? 16.733 0.921 -18.445 1.00 94.31 85 PRO A O 1
ATOM 654 N N . PHE A 1 86 ? 17.924 -0.830 -17.732 1.00 95.94 86 PHE A N 1
ATOM 655 C CA . PHE A 1 86 ? 18.380 -1.277 -19.050 1.00 95.94 86 PHE A CA 1
ATOM 656 C C . PHE A 1 86 ? 17.655 -2.541 -19.534 1.00 95.94 86 PHE A C 1
ATOM 658 O O . PHE A 1 86 ? 18.174 -3.241 -20.405 1.00 95.94 86 PHE A O 1
ATOM 665 N N . CYS A 1 87 ? 16.451 -2.834 -19.017 1.00 94.69 87 CYS A N 1
ATOM 666 C CA . CYS A 1 87 ? 15.620 -3.939 -19.514 1.00 94.69 87 CYS A CA 1
ATOM 667 C C . CYS A 1 87 ? 15.384 -3.835 -21.030 1.00 94.69 87 CYS A C 1
ATOM 669 O O . CYS A 1 87 ? 15.374 -4.845 -21.731 1.00 94.69 87 CYS A O 1
ATOM 671 N N . GLN A 1 88 ? 15.316 -2.607 -21.552 1.00 95.94 88 GLN A N 1
ATOM 672 C CA . GLN A 1 88 ? 15.483 -2.325 -22.967 1.00 95.94 88 GLN A CA 1
ATOM 673 C C . GLN A 1 88 ? 16.948 -1.973 -23.260 1.00 95.94 88 GLN A C 1
ATOM 675 O O . GLN A 1 88 ? 17.402 -0.852 -23.034 1.00 95.94 88 GLN A O 1
ATOM 680 N N . TRP A 1 89 ? 17.699 -2.929 -23.805 1.00 95.38 89 TRP A N 1
ATOM 681 C CA . TRP A 1 89 ? 19.148 -2.794 -24.008 1.00 95.38 89 TRP A CA 1
ATOM 682 C C . TRP A 1 89 ? 19.559 -1.579 -24.864 1.00 95.38 89 TRP A C 1
ATOM 684 O O . TRP A 1 89 ? 20.646 -1.032 -24.684 1.00 95.38 89 TRP A O 1
ATOM 694 N N . THR A 1 90 ? 18.696 -1.103 -25.769 1.00 94.50 90 THR A N 1
ATOM 695 C CA . THR A 1 90 ? 18.960 0.090 -26.595 1.00 94.50 90 THR A CA 1
ATOM 696 C C . THR A 1 90 ? 19.107 1.363 -25.760 1.00 94.50 90 THR A C 1
ATOM 698 O O . THR A 1 90 ? 19.809 2.288 -26.173 1.00 94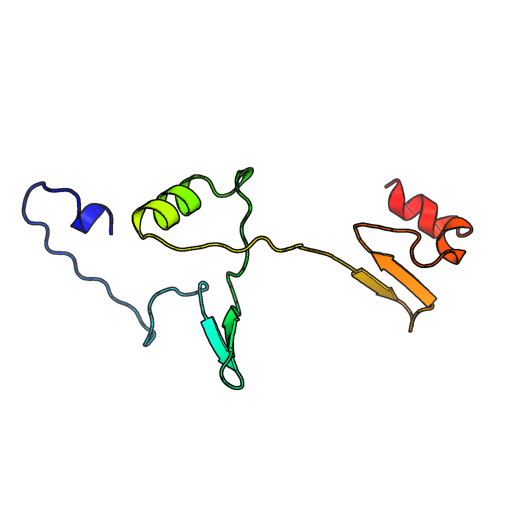.50 90 THR A O 1
ATOM 701 N N . ASN A 1 91 ? 18.524 1.408 -24.558 1.00 95.50 91 ASN A N 1
ATOM 702 C CA . ASN A 1 91 ? 18.670 2.523 -23.627 1.00 95.50 91 ASN A CA 1
ATOM 703 C C . ASN A 1 91 ? 20.098 2.659 -23.085 1.00 95.50 91 ASN A C 1
ATOM 705 O O . ASN A 1 91 ? 20.528 3.771 -22.777 1.00 95.50 91 ASN A O 1
ATOM 709 N N . PHE A 1 92 ? 20.883 1.576 -23.074 1.00 94.69 92 PHE A N 1
ATOM 710 C CA . PHE A 1 92 ? 22.307 1.629 -22.733 1.00 94.69 92 PHE A CA 1
ATOM 711 C C . PHE A 1 92 ? 23.095 2.531 -23.692 1.00 94.69 92 PHE A C 1
ATOM 713 O O . PHE A 1 92 ? 24.004 3.253 -23.286 1.00 94.69 92 PHE A O 1
ATOM 720 N N . PHE A 1 93 ? 22.713 2.541 -24.970 1.00 94.94 93 PHE A N 1
ATOM 721 C CA . PHE A 1 93 ? 23.385 3.320 -26.009 1.00 94.94 93 PHE A CA 1
ATOM 722 C C . PHE A 1 93 ? 22.805 4.727 -26.191 1.00 94.94 93 PHE A C 1
ATOM 724 O O . PHE A 1 93 ? 23.317 5.495 -27.003 1.00 94.94 93 PHE A O 1
ATOM 731 N N . ARG A 1 94 ? 21.760 5.099 -25.440 1.00 93.94 94 ARG A N 1
ATOM 732 C CA . ARG A 1 94 ? 21.084 6.397 -25.556 1.00 93.94 94 ARG A CA 1
ATOM 733 C C . ARG A 1 94 ? 21.668 7.422 -24.581 1.00 93.94 94 ARG A C 1
ATOM 735 O O . ARG A 1 94 ? 21.463 7.291 -23.374 1.00 93.94 94 ARG A O 1
ATOM 742 N N . PRO A 1 95 ? 22.326 8.492 -25.069 1.00 94.62 95 PRO A N 1
ATOM 743 C CA . PRO A 1 95 ? 22.916 9.500 -24.188 1.00 94.62 95 PRO A CA 1
ATOM 744 C C . PRO A 1 95 ? 21.884 10.214 -23.308 1.00 94.62 95 PRO A C 1
ATOM 746 O O . PRO A 1 95 ? 22.137 10.433 -22.128 1.00 94.62 95 PRO A O 1
ATOM 749 N N . SER A 1 96 ? 20.706 10.531 -23.855 1.00 93.44 96 SER A N 1
ATOM 750 C CA . SER A 1 96 ? 19.618 11.174 -23.107 1.00 93.44 96 SER A CA 1
ATOM 751 C C . SER A 1 96 ? 19.094 10.301 -21.967 1.00 93.44 96 SER A C 1
ATOM 753 O O . SER A 1 96 ? 18.846 10.809 -20.879 1.00 93.44 96 SER A O 1
ATOM 755 N N . PHE A 1 97 ? 18.985 8.989 -22.190 1.00 95.06 97 PHE A N 1
ATOM 756 C CA . PHE A 1 97 ? 18.543 8.044 -21.167 1.00 95.06 97 PHE A CA 1
ATOM 757 C C . PHE A 1 97 ? 19.566 7.915 -20.038 1.00 95.06 97 PHE A C 1
ATOM 759 O O . PHE A 1 97 ? 19.221 7.969 -18.863 1.00 95.06 97 PHE A O 1
ATOM 766 N N . ARG A 1 98 ? 20.852 7.818 -20.387 1.00 93.88 98 ARG A N 1
ATOM 767 C CA . ARG A 1 98 ? 21.926 7.803 -19.388 1.00 93.88 98 ARG A CA 1
ATOM 768 C C . ARG A 1 98 ? 21.950 9.083 -18.555 1.00 93.88 98 ARG A C 1
ATOM 770 O O . ARG A 1 98 ? 22.185 8.989 -17.360 1.00 93.88 98 ARG A O 1
ATOM 777 N N . LYS A 1 99 ? 21.677 10.244 -19.165 1.00 95.00 99 LYS A N 1
ATOM 778 C CA . LYS A 1 99 ? 21.574 11.522 -18.446 1.00 95.00 99 LYS A CA 1
ATOM 779 C C . LYS A 1 99 ? 20.417 11.513 -17.442 1.00 95.00 99 LYS A C 1
ATOM 781 O O . LYS A 1 99 ? 20.637 11.874 -16.296 1.00 95.00 99 LYS A O 1
ATOM 786 N N . MET A 1 100 ? 19.242 11.030 -17.853 1.00 94.56 100 MET A N 1
ATOM 787 C CA . MET A 1 100 ? 18.060 10.891 -16.989 1.00 94.56 100 MET A CA 1
ATOM 788 C C . MET A 1 100 ? 18.341 10.052 -15.730 1.00 94.56 100 MET A C 1
ATOM 790 O O . MET A 1 100 ? 17.827 10.374 -14.673 1.00 94.56 100 MET A O 1
ATOM 794 N N . LEU A 1 101 ? 19.156 8.993 -15.821 1.00 92.81 101 LEU A N 1
ATOM 795 C CA . LEU A 1 101 ? 19.494 8.153 -14.660 1.00 92.81 101 LEU A CA 1
ATOM 796 C C . LEU A 1 101 ? 20.473 8.800 -13.669 1.00 92.81 101 LEU A C 1
ATOM 798 O O . LEU A 1 101 ? 20.664 8.275 -12.576 1.00 92.81 101 LEU A O 1
ATOM 802 N N . THR A 1 102 ? 21.166 9.860 -14.079 1.00 92.12 102 THR A N 1
ATOM 803 C CA . THR A 1 102 ? 22.212 10.517 -13.276 1.00 92.12 102 THR A CA 1
ATOM 804 C C . THR A 1 102 ? 21.797 11.880 -12.728 1.00 92.12 102 THR A C 1
ATOM 806 O O . THR A 1 102 ? 22.579 12.484 -11.996 1.00 92.12 102 THR A O 1
ATOM 809 N N . GLU A 1 103 ? 20.626 12.375 -13.132 1.00 78.56 103 GLU A N 1
ATOM 810 C CA . GLU A 1 103 ? 19.977 13.562 -12.559 1.00 78.56 103 GLU A CA 1
ATOM 811 C C . GLU A 1 103 ? 19.251 13.194 -11.260 1.00 78.56 103 GLU A C 1
ATOM 813 O O . GLU A 1 103 ? 19.375 13.985 -10.298 1.00 78.56 103 GLU A O 1
#

Secondary structure (DSSP, 8-state):
-HHHH--SS--------SSSSS-TT--EEEETTEEEESS-----TTT-HHHHHHHHHTT----------EEEETTTTEEEESS-TTSSGGGGG-HHHHHHTT-

Mean predicted aligned error: 5.68 Å

Radius of gyration: 22.25 Å; Cα contacts (8 Å, |Δi|>4): 66; chains: 1; bounding box: 45×27×62 Å

InterPro domains:
  IPR002937 Amine oxidase [PF01593] (1-69)
  IPR036188 FAD/NAD(P)-binding domain superfamily [G3DSA:3.50.50.60] (1-94)
  IPR036188 FAD/NAD(P)-binding domain superfamily [SSF51905] (1-84)
  IPR050464 Zeta Carotene Desaturase and Related Oxidoreductases [PTHR42923] (1-101)

Sequence (103 aa):
WHLARAGGEQIELTVYEQRETAGGHAHTMEVDGVPVDTGFMVYNPDSYPNMMGLFKEISVESENTNMSFSVSLGSGACEWQSDNPFCQWTNFFRPSFRKMLTE

pLDDT: mean 92.75, std 5.44, range [64.06, 97.62]

Organism: NCBI:txid94617

Solvent-accessible surface area (backbone atoms only — not comparable to full-atom values): 6977 Å² total; per-residue (Å²): 109,68,73,83,64,52,88,64,77,93,74,88,80,85,86,88,74,92,59,100,62,86,60,78,56,49,37,71,44,77,54,99,89,38,85,42,60,79,57,56,76,82,85,52,72,90,84,35,56,69,58,53,52,49,32,61,75,72,69,57,86,84,79,94,78,82,90,79,49,76,48,72,38,82,90,66,74,46,42,33,29,76,92,43,62,52,74,36,62,69,44,73,77,32,68,69,54,54,48,64,77,72,110